Protein AF-A0A3N4ZQY7-F1 (afdb_mon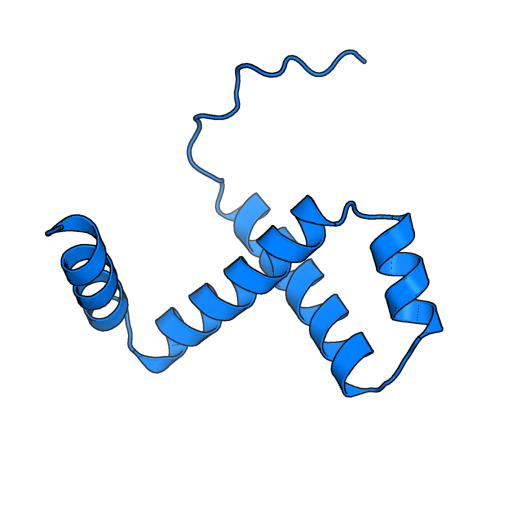omer)

Structure (mmCIF, N/CA/C/O backbone):
data_AF-A0A3N4ZQY7-F1
#
_entry.id   AF-A0A3N4ZQY7-F1
#
loop_
_atom_site.group_PDB
_atom_site.id
_atom_site.type_symbol
_atom_site.label_atom_id
_atom_site.label_alt_id
_atom_site.label_comp_id
_atom_site.label_asym_id
_atom_site.label_entity_id
_atom_site.label_seq_id
_atom_site.pdbx_PDB_ins_code
_atom_site.Cartn_x
_atom_site.Cartn_y
_atom_site.Cartn_z
_atom_site.occupancy
_atom_site.B_iso_or_equiv
_atom_site.auth_seq_id
_atom_site.auth_comp_id
_atom_site.auth_asym_id
_atom_site.auth_atom_id
_atom_site.pdbx_PDB_model_num
ATOM 1 N N . MET A 1 1 ? 25.384 16.457 -2.133 1.00 36.56 1 MET A N 1
ATOM 2 C CA . MET A 1 1 ? 24.589 16.443 -0.890 1.00 36.56 1 MET A CA 1
ATOM 3 C C . MET A 1 1 ? 24.792 15.084 -0.263 1.00 36.56 1 MET A C 1
ATOM 5 O O . MET A 1 1 ? 24.405 14.094 -0.866 1.00 36.56 1 MET A O 1
ATOM 9 N N . THR A 1 2 ? 25.516 15.039 0.848 1.00 37.72 2 THR A N 1
ATOM 10 C CA . THR A 1 2 ? 25.885 13.804 1.546 1.00 37.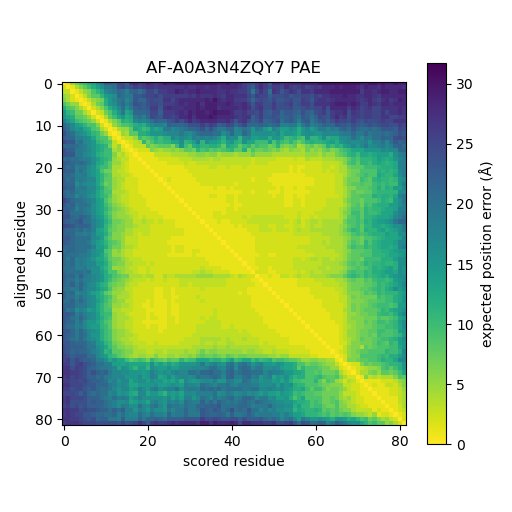72 2 THR A CA 1
ATOM 11 C C . THR A 1 2 ? 24.889 13.633 2.685 1.00 37.72 2 THR A C 1
ATOM 13 O O . THR A 1 2 ? 24.812 14.510 3.538 1.00 37.72 2 THR A O 1
ATOM 16 N N . PHE A 1 3 ? 24.074 12.578 2.640 1.00 46.59 3 PHE A N 1
ATOM 17 C CA . PHE A 1 3 ? 23.113 12.261 3.696 1.00 46.59 3 PHE A CA 1
ATOM 18 C C . PHE A 1 3 ? 23.834 11.524 4.827 1.00 46.59 3 PHE A C 1
ATOM 20 O O . PHE A 1 3 ? 24.455 10.486 4.594 1.00 46.59 3 PHE A O 1
ATOM 27 N N . ASP A 1 4 ? 23.783 12.101 6.025 1.00 32.88 4 ASP A N 1
ATOM 28 C CA . ASP A 1 4 ? 24.419 11.574 7.230 1.00 32.88 4 ASP A CA 1
ATOM 29 C C . ASP A 1 4 ? 23.517 10.489 7.865 1.00 32.88 4 ASP A C 1
ATOM 31 O O . ASP A 1 4 ? 22.330 10.749 8.084 1.00 32.88 4 ASP A O 1
ATOM 35 N N . PRO A 1 5 ? 23.997 9.261 8.152 1.00 41.72 5 PRO A N 1
ATOM 36 C CA . PRO A 1 5 ? 23.132 8.136 8.532 1.00 41.72 5 PRO A CA 1
ATOM 37 C C . PRO A 1 5 ? 22.617 8.166 9.984 1.00 41.72 5 PRO A C 1
ATOM 39 O O . PRO A 1 5 ? 21.955 7.216 10.407 1.00 41.72 5 PRO A O 1
ATOM 42 N N . LEU A 1 6 ? 22.941 9.204 10.764 1.00 42.47 6 LEU A N 1
ATOM 43 C CA . LEU A 1 6 ? 22.760 9.229 12.223 1.00 42.47 6 LEU A CA 1
ATOM 44 C C . LEU A 1 6 ? 21.567 10.058 12.736 1.00 42.47 6 LEU A C 1
ATOM 46 O O . LEU A 1 6 ? 21.302 10.026 13.933 1.00 42.47 6 LEU A O 1
ATOM 50 N N . GLU A 1 7 ? 20.771 10.700 11.875 1.00 39.31 7 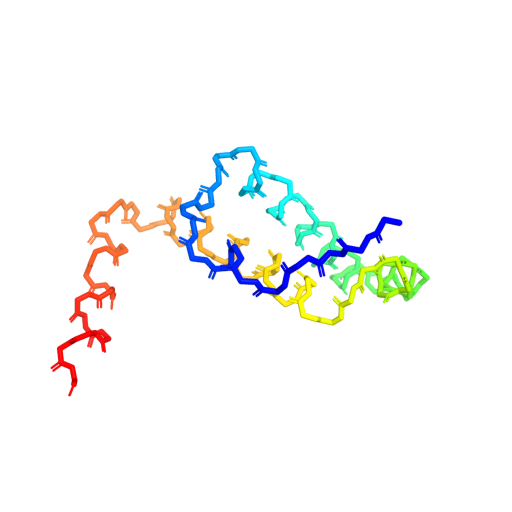GLU A N 1
ATOM 51 C CA . GLU A 1 7 ? 19.501 11.346 12.285 1.00 39.31 7 GLU A CA 1
ATOM 52 C C . GLU A 1 7 ? 18.290 10.391 12.271 1.00 39.31 7 GLU A C 1
ATOM 54 O O . GLU A 1 7 ? 17.135 10.795 12.376 1.00 39.31 7 GLU A O 1
ATOM 59 N N . ARG A 1 8 ? 18.534 9.080 12.186 1.00 44.84 8 ARG A N 1
ATOM 60 C CA . ARG A 1 8 ? 17.499 8.040 12.070 1.00 44.84 8 ARG A CA 1
ATOM 61 C C . ARG A 1 8 ? 16.870 7.632 13.412 1.00 44.84 8 ARG A C 1
ATOM 63 O O . ARG A 1 8 ? 16.539 6.466 13.611 1.00 44.84 8 ARG A O 1
ATOM 70 N N . GLN A 1 9 ? 16.728 8.575 14.341 1.00 48.62 9 GLN A N 1
ATOM 71 C CA . GLN A 1 9 ? 15.966 8.422 15.587 1.00 48.62 9 GLN A CA 1
ATOM 72 C C . GLN A 1 9 ? 15.264 9.742 15.928 1.00 48.62 9 GLN A C 1
ATOM 74 O O . GLN A 1 9 ? 15.548 10.385 16.934 1.00 48.62 9 GLN A O 1
ATOM 79 N N . GLY A 1 10 ? 14.352 10.168 15.059 1.00 40.50 10 GLY A N 1
ATOM 80 C CA . GLY A 1 10 ? 13.539 11.358 15.263 1.00 40.50 10 GLY A CA 1
ATOM 81 C C . GLY A 1 10 ? 12.120 11.085 14.798 1.00 40.50 10 GLY A C 1
ATOM 82 O O . GLY A 1 10 ? 11.909 10.682 13.664 1.00 40.50 10 GLY A O 1
ATOM 83 N N . HIS A 1 11 ? 11.179 11.236 15.723 1.00 46.34 11 HIS A N 1
ATOM 84 C CA . HIS A 1 11 ? 9.730 11.297 15.543 1.00 46.34 11 HIS A CA 1
ATOM 85 C C . HIS A 1 11 ? 9.291 11.634 14.100 1.00 46.34 11 HIS A C 1
ATOM 87 O O . HIS A 1 11 ? 9.447 12.772 13.663 1.00 46.34 11 HIS A O 1
ATOM 93 N N . MET A 1 12 ? 8.748 10.643 13.381 1.00 52.44 12 MET A N 1
ATOM 94 C CA . MET A 1 12 ? 8.183 10.824 12.039 1.00 52.44 12 MET A CA 1
ATOM 95 C C . MET A 1 12 ? 7.141 11.943 12.081 1.00 52.44 12 MET A C 1
ATOM 97 O O . MET A 1 12 ? 6.217 11.916 12.898 1.00 52.44 12 MET A O 1
ATOM 101 N N . THR A 1 13 ? 7.304 12.959 11.243 1.00 57.97 13 THR A N 1
ATOM 102 C CA . THR A 1 13 ? 6.381 14.094 11.220 1.00 57.97 13 THR A CA 1
ATOM 103 C C . THR A 1 13 ? 5.042 13.678 10.602 1.00 57.97 13 THR A C 1
ATOM 105 O O . THR A 1 13 ? 4.974 12.802 9.741 1.00 57.97 13 THR A O 1
ATOM 108 N N . SER A 1 14 ? 3.945 14.326 11.010 1.00 61.25 14 SER A N 1
ATOM 109 C CA . SER A 1 14 ? 2.598 14.053 10.465 1.00 61.25 14 SER A CA 1
ATOM 110 C C . SER A 1 14 ? 2.537 14.176 8.927 1.00 61.25 14 SER A C 1
ATOM 112 O O . SER A 1 14 ? 1.823 13.433 8.246 1.00 61.25 14 SER A O 1
ATOM 114 N N . THR A 1 15 ? 3.355 15.066 8.357 1.00 61.72 15 THR A N 1
ATOM 115 C CA . THR A 1 15 ? 3.505 15.241 6.907 1.00 61.72 15 THR A CA 1
ATOM 116 C C . THR A 1 15 ? 4.202 14.047 6.249 1.00 61.72 15 TH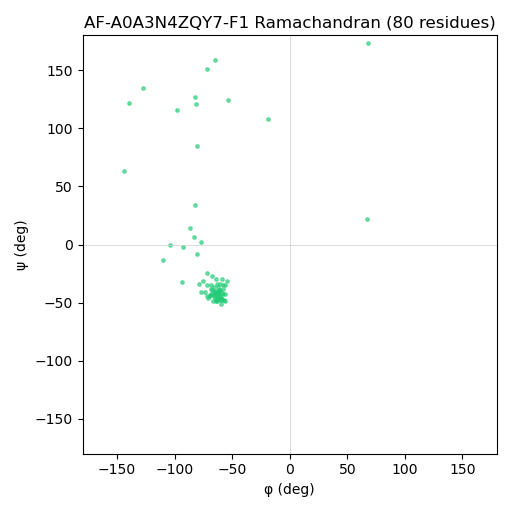R A C 1
ATOM 118 O O . THR A 1 15 ? 3.729 13.564 5.224 1.00 61.72 15 THR A O 1
ATOM 121 N N . GLU A 1 16 ? 5.282 13.532 6.843 1.00 71.19 16 GLU A N 1
ATOM 122 C CA . GLU A 1 16 ? 5.985 12.341 6.341 1.00 71.19 16 GLU A CA 1
ATOM 123 C C . GLU A 1 16 ? 5.091 11.097 6.389 1.00 71.19 16 GLU A C 1
ATOM 125 O O . GLU A 1 16 ? 5.050 10.335 5.424 1.00 71.19 16 GLU A O 1
ATOM 130 N N . HIS A 1 17 ? 4.300 10.941 7.455 1.00 74.88 17 HIS A N 1
ATOM 131 C CA . HIS A 1 17 ? 3.309 9.868 7.556 1.00 74.88 17 HIS A CA 1
ATOM 132 C C . HIS A 1 17 ? 2.272 9.943 6.421 1.00 74.88 17 HIS A C 1
ATOM 134 O O . HIS A 1 17 ? 1.998 8.948 5.753 1.00 74.88 17 HIS A O 1
ATOM 140 N N . THR A 1 18 ? 1.738 11.136 6.142 1.00 84.06 18 THR A N 1
ATOM 141 C CA . THR A 1 18 ? 0.720 11.332 5.094 1.00 84.06 18 THR A CA 1
ATOM 142 C C . THR A 1 18 ? 1.245 10.973 3.699 1.00 84.06 18 THR A C 1
ATOM 144 O O . THR A 1 18 ? 0.553 10.309 2.923 1.00 84.06 18 THR A O 1
ATOM 147 N N . GLU A 1 19 ? 2.475 11.375 3.375 1.00 88.44 19 GLU A N 1
ATOM 148 C CA . GLU A 1 19 ? 3.097 11.067 2.081 1.00 88.44 19 GLU A CA 1
ATOM 149 C C . GLU A 1 19 ? 3.404 9.569 1.930 1.00 88.44 19 GLU A C 1
ATOM 151 O O . GLU A 1 19 ? 3.161 8.995 0.865 1.00 88.44 19 GLU A O 1
ATOM 156 N N . LEU A 1 20 ? 3.844 8.899 3.001 1.00 88.44 20 LEU A N 1
ATOM 157 C CA . LEU A 1 20 ? 4.064 7.450 2.995 1.00 88.44 20 LEU A CA 1
ATOM 158 C C . LEU A 1 20 ? 2.761 6.665 2.824 1.00 88.44 20 LEU A C 1
ATOM 160 O O . LEU A 1 20 ? 2.704 5.756 1.994 1.00 88.44 20 LEU A O 1
ATOM 164 N N . VAL A 1 21 ? 1.689 7.044 3.527 1.00 90.56 21 VAL A N 1
ATOM 165 C CA . VAL A 1 21 ? 0.362 6.428 3.344 1.00 90.56 21 VAL A CA 1
ATOM 166 C C . VAL A 1 21 ? -0.109 6.589 1.897 1.00 90.56 21 VAL A C 1
ATOM 168 O O . VAL A 1 21 ? -0.619 5.642 1.293 1.00 90.56 21 VAL A O 1
ATOM 171 N N . ARG A 1 22 ? 0.100 7.765 1.295 1.00 93.62 22 ARG A N 1
ATOM 172 C CA . ARG A 1 22 ? -0.261 8.016 -0.106 1.00 93.62 22 ARG A CA 1
ATOM 173 C C . ARG A 1 22 ? 0.534 7.139 -1.074 1.00 93.62 22 ARG A C 1
ATOM 175 O O . ARG A 1 22 ? -0.068 6.537 -1.967 1.00 93.62 22 ARG A O 1
ATOM 182 N N . LEU A 1 23 ? 1.853 7.057 -0.904 1.00 94.75 23 LEU A N 1
ATOM 183 C CA . LEU A 1 23 ? 2.721 6.207 -1.723 1.00 94.75 23 LEU A CA 1
ATOM 184 C C . LEU A 1 23 ? 2.308 4.733 -1.616 1.00 94.75 23 LEU A C 1
ATOM 186 O O . LEU A 1 23 ? 2.131 4.060 -2.634 1.00 94.75 23 LEU A O 1
ATOM 190 N N . GLY A 1 24 ? 2.083 4.246 -0.394 1.00 94.81 24 GLY A N 1
ATOM 191 C CA . GLY A 1 24 ? 1.675 2.868 -0.137 1.00 94.81 24 GLY A CA 1
ATOM 192 C C . GLY A 1 24 ? 0.324 2.548 -0.771 1.00 94.81 24 GLY A C 1
ATOM 193 O O . GLY A 1 24 ? 0.167 1.504 -1.404 1.00 94.81 24 GLY A O 1
ATOM 194 N N . ALA A 1 25 ? -0.640 3.468 -0.677 1.00 95.88 25 ALA A N 1
ATOM 195 C CA . ALA A 1 25 ? -1.959 3.299 -1.278 1.00 95.88 25 ALA A CA 1
ATOM 196 C C . ALA A 1 25 ? -1.881 3.246 -2.811 1.00 95.88 25 ALA A C 1
ATOM 198 O O . ALA A 1 25 ? -2.546 2.418 -3.435 1.00 95.88 25 ALA A O 1
ATOM 199 N N . GLN A 1 26 ? -1.040 4.085 -3.425 1.00 96.94 26 GLN A N 1
ATOM 200 C CA . GLN A 1 26 ? -0.804 4.054 -4.868 1.00 96.94 26 GLN A CA 1
ATOM 201 C C . GLN A 1 26 ? -0.185 2.721 -5.307 1.00 96.94 26 GLN A C 1
ATOM 203 O O . GLN A 1 26 ? -0.632 2.136 -6.295 1.00 96.94 26 GLN A O 1
ATOM 208 N N . TYR A 1 27 ? 0.802 2.224 -4.560 1.00 96.44 27 TYR A N 1
ATOM 209 C CA . TYR A 1 27 ? 1.458 0.951 -4.846 1.00 96.44 27 TYR A CA 1
ATOM 210 C C . TYR A 1 27 ? 0.495 -0.238 -4.721 1.00 96.44 27 TYR A C 1
ATOM 212 O O . TYR A 1 27 ? 0.388 -1.048 -5.641 1.00 96.44 27 TYR A O 1
ATOM 220 N N . LEU A 1 28 ? -0.269 -0.315 -3.626 1.00 96.50 28 LEU A N 1
ATOM 221 C CA . LEU A 1 28 ? -1.259 -1.377 -3.409 1.00 96.50 28 LEU A CA 1
ATOM 222 C C . LEU A 1 28 ? -2.379 -1.348 -4.450 1.00 96.50 28 LEU A C 1
ATOM 224 O O . LEU A 1 28 ? -2.859 -2.401 -4.867 1.00 96.50 28 LEU A O 1
ATOM 228 N N . ARG A 1 29 ? -2.773 -0.157 -4.913 1.00 97.44 29 ARG A N 1
ATOM 229 C CA . ARG A 1 29 ? -3.749 -0.023 -5.994 1.00 97.44 29 ARG A CA 1
ATOM 230 C C . ARG A 1 29 ? -3.207 -0.559 -7.314 1.00 97.44 29 ARG A C 1
ATOM 232 O O . ARG A 1 29 ? -3.863 -1.391 -7.925 1.00 97.44 29 ARG A O 1
ATOM 239 N N . ALA A 1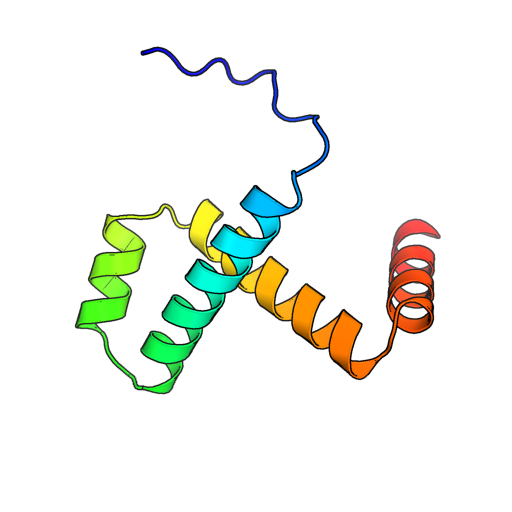 30 ? -1.995 -0.162 -7.703 1.00 97.31 30 ALA A N 1
ATOM 240 C CA . ALA A 1 30 ? -1.342 -0.698 -8.899 1.00 97.31 30 ALA A CA 1
ATOM 241 C C . ALA A 1 30 ? -1.187 -2.228 -8.830 1.00 97.31 30 ALA A C 1
ATOM 243 O O . ALA A 1 30 ? -1.397 -2.914 -9.828 1.00 97.31 30 ALA A O 1
ATOM 244 N N . TYR A 1 31 ? -0.886 -2.767 -7.644 1.00 96.19 31 TYR A N 1
ATOM 245 C CA . TYR A 1 31 ? -0.841 -4.209 -7.408 1.00 96.19 31 TYR A CA 1
ATOM 246 C C . TYR A 1 31 ? -2.210 -4.873 -7.606 1.00 96.19 31 TYR A C 1
ATOM 248 O O . TYR A 1 31 ? -2.311 -5.859 -8.332 1.00 96.19 31 TYR A O 1
ATOM 256 N N . SER A 1 32 ? -3.265 -4.316 -7.005 1.00 97.56 32 SER A N 1
ATOM 257 C CA . SER A 1 32 ? -4.638 -4.823 -7.132 1.00 97.56 32 SER A CA 1
ATOM 258 C C . SER A 1 32 ? -5.160 -4.767 -8.569 1.00 97.56 32 SER A C 1
ATOM 260 O O . SER A 1 32 ? -5.894 -5.660 -8.984 1.00 97.56 32 SER A O 1
ATOM 262 N N . ASP A 1 33 ? -4.789 -3.731 -9.319 1.00 97.88 33 ASP A N 1
ATOM 263 C CA . ASP A 1 33 ? -5.198 -3.536 -10.713 1.00 97.88 33 ASP A CA 1
ATOM 264 C C . ASP A 1 33 ? -4.356 -4.382 -11.692 1.00 97.88 33 ASP A C 1
ATOM 266 O O . ASP A 1 33 ? -4.661 -4.445 -12.883 1.00 97.88 33 ASP A O 1
ATOM 270 N N . GLY A 1 34 ? -3.291 -5.040 -11.211 1.00 97.38 34 GLY A N 1
ATOM 271 C CA . GLY A 1 34 ? -2.356 -5.791 -12.050 1.00 97.38 34 GLY A CA 1
ATOM 272 C C . GLY A 1 34 ? -1.521 -4.908 -12.987 1.00 97.38 34 GLY A C 1
ATOM 273 O O . GLY A 1 34 ? -1.020 -5.390 -14.005 1.00 97.38 34 GLY A O 1
ATOM 274 N N . ASP A 1 35 ? -1.359 -3.619 -12.671 1.00 98.00 35 ASP A N 1
ATOM 275 C CA . ASP A 1 35 ? -0.616 -2.659 -13.491 1.00 98.00 35 ASP A CA 1
ATOM 276 C C . ASP A 1 35 ? 0.899 -2.788 -13.262 1.00 98.00 35 ASP A C 1
ATOM 278 O O . ASP A 1 35 ? 1.522 -2.063 -12.479 1.00 98.00 35 ASP A O 1
ATOM 282 N N . ALA A 1 36 ? 1.507 -3.725 -13.990 1.00 96.56 36 ALA A N 1
ATOM 283 C CA . ALA A 1 36 ? 2.943 -3.989 -13.941 1.00 96.56 36 ALA A CA 1
ATOM 284 C C . ALA A 1 36 ? 3.808 -2.769 -14.313 1.00 96.56 36 ALA A C 1
ATOM 286 O O . ALA A 1 36 ? 4.920 -2.634 -13.801 1.00 96.56 36 ALA A O 1
ATOM 287 N N . VAL A 1 37 ? 3.320 -1.868 -15.177 1.00 97.62 37 VAL A N 1
ATOM 288 C CA . VAL A 1 37 ? 4.078 -0.675 -15.590 1.00 97.62 37 VAL A CA 1
ATOM 289 C C . VAL A 1 37 ? 4.154 0.321 -14.440 1.00 97.62 37 VAL A C 1
ATOM 291 O O . VAL A 1 37 ? 5.228 0.856 -14.159 1.00 97.62 37 VAL A O 1
ATOM 294 N N . SER A 1 38 ? 3.037 0.555 -13.755 1.00 96.62 38 SER A N 1
ATOM 295 C CA . SER A 1 38 ? 3.013 1.421 -12.575 1.00 96.62 38 SER A CA 1
ATOM 296 C C . SER A 1 38 ? 3.816 0.828 -11.421 1.00 96.62 38 SER A C 1
ATOM 298 O O . SER A 1 38 ? 4.581 1.558 -10.793 1.00 96.62 38 SER A O 1
ATOM 300 N N . LEU A 1 39 ? 3.729 -0.486 -11.186 1.00 95.81 39 LEU A N 1
ATOM 301 C CA . LEU A 1 39 ? 4.551 -1.167 -10.178 1.00 95.81 39 LEU A CA 1
ATOM 302 C C . LEU A 1 39 ? 6.047 -1.001 -10.451 1.00 95.81 39 LEU A C 1
ATOM 304 O O . LEU A 1 39 ? 6.792 -0.633 -9.545 1.00 95.81 39 LEU A O 1
ATOM 308 N N . TYR A 1 40 ? 6.478 -1.212 -11.698 1.00 95.62 40 TYR A N 1
ATOM 309 C CA . TYR A 1 40 ? 7.874 -1.015 -12.082 1.00 95.62 40 TYR A CA 1
ATOM 310 C C . TYR A 1 40 ? 8.317 0.435 -11.866 1.00 95.62 40 TYR A C 1
ATOM 312 O O . TYR A 1 40 ? 9.342 0.671 -11.241 1.00 95.62 40 TYR A O 1
ATOM 320 N N . ARG A 1 41 ? 7.530 1.418 -12.325 1.00 96.56 41 ARG A N 1
ATOM 321 C CA . ARG A 1 41 ? 7.857 2.845 -12.152 1.00 96.56 41 ARG A CA 1
ATOM 322 C C . ARG A 1 41 ? 7.968 3.248 -10.685 1.00 96.56 41 ARG A C 1
ATOM 324 O O . ARG A 1 41 ? 8.838 4.039 -10.343 1.00 96.56 41 ARG A O 1
ATOM 331 N N . LEU A 1 42 ? 7.093 2.724 -9.829 1.00 95.62 42 LEU A N 1
ATOM 332 C CA . LEU A 1 42 ? 7.143 2.988 -8.393 1.00 95.62 42 LEU A CA 1
ATOM 333 C C . LEU A 1 42 ? 8.369 2.335 -7.746 1.00 95.62 42 LEU A C 1
ATOM 335 O O . LEU A 1 42 ? 9.027 2.994 -6.955 1.00 95.62 42 LEU A O 1
ATOM 339 N N . ALA A 1 43 ? 8.708 1.095 -8.106 1.00 93.62 43 ALA A N 1
ATOM 340 C CA . ALA A 1 43 ? 9.892 0.398 -7.591 1.00 93.62 43 ALA A CA 1
ATOM 341 C C . ALA A 1 43 ? 11.228 0.941 -8.128 1.00 93.62 43 ALA A C 1
ATOM 343 O O . ALA A 1 43 ? 12.260 0.774 -7.488 1.00 93.62 43 ALA A O 1
ATOM 344 N N . ASP A 1 44 ? 11.220 1.573 -9.301 1.00 94.31 44 ASP A N 1
ATOM 345 C CA . ASP A 1 44 ? 12.383 2.269 -9.862 1.00 94.31 44 ASP A CA 1
ATOM 346 C C . ASP A 1 44 ? 12.598 3.630 -9.181 1.00 94.31 44 ASP A C 1
ATOM 348 O O . ASP A 1 44 ? 13.724 4.002 -8.855 1.00 94.31 44 ASP A O 1
ATOM 352 N N . ALA A 1 45 ? 11.509 4.359 -8.910 1.00 95.19 45 ALA A N 1
ATOM 353 C CA . ALA A 1 45 ? 11.559 5.653 -8.233 1.00 95.19 45 ALA A CA 1
ATOM 354 C C . ALA A 1 45 ? 11.808 5.544 -6.719 1.00 95.19 45 ALA A C 1
ATOM 356 O O . ALA A 1 45 ? 12.411 6.444 -6.135 1.00 95.19 45 ALA A O 1
ATOM 357 N N . TRP A 1 46 ? 11.338 4.465 -6.087 1.00 93.62 46 TRP A N 1
ATOM 358 C CA . TRP A 1 46 ? 11.375 4.260 -4.639 1.00 93.62 46 TRP A CA 1
ATOM 359 C C . TRP A 1 46 ? 12.013 2.918 -4.304 1.00 93.62 46 TRP A C 1
ATOM 361 O O . TRP A 1 46 ? 11.677 1.892 -4.893 1.00 93.62 46 TRP A O 1
ATOM 371 N N . GLY A 1 47 ? 12.911 2.904 -3.321 1.00 89.06 47 GLY A N 1
ATOM 372 C CA . GLY A 1 47 ? 13.573 1.674 -2.912 1.00 89.06 47 GLY A CA 1
ATOM 373 C C . GLY A 1 47 ? 12.594 0.666 -2.307 1.00 89.06 47 GLY A C 1
ATOM 374 O O . GLY A 1 47 ? 11.545 1.017 -1.765 1.00 89.06 47 GLY A O 1
ATOM 375 N N . ALA A 1 48 ? 12.977 -0.614 -2.313 1.00 89.25 48 ALA A N 1
ATOM 376 C CA . ALA A 1 48 ? 12.174 -1.677 -1.704 1.00 89.25 48 ALA A CA 1
ATOM 377 C C . ALA A 1 48 ? 11.858 -1.410 -0.218 1.00 89.25 48 ALA A C 1
ATOM 379 O O . ALA A 1 48 ? 10.770 -1.735 0.254 1.00 89.25 48 ALA A O 1
ATOM 380 N N . SER A 1 49 ? 12.790 -0.796 0.521 1.00 89.56 49 SER A N 1
ATOM 381 C CA . SER A 1 49 ? 12.575 -0.407 1.919 1.00 89.56 49 SER A CA 1
ATOM 382 C C . SER A 1 49 ? 11.533 0.701 2.074 1.00 89.56 49 SER A C 1
ATOM 384 O O . SER A 1 49 ? 10.721 0.620 2.992 1.00 89.56 49 SER A O 1
ATOM 386 N N . ASP A 1 50 ? 11.522 1.689 1.177 1.00 90.00 50 ASP A N 1
ATOM 387 C CA . ASP A 1 50 ? 10.571 2.807 1.217 1.00 90.00 50 ASP A CA 1
ATOM 388 C C . ASP A 1 50 ? 9.161 2.323 0.885 1.00 90.00 50 ASP A C 1
ATOM 390 O O . ASP A 1 50 ? 8.208 2.646 1.589 1.00 90.00 50 ASP A O 1
ATOM 394 N N . LEU A 1 51 ? 9.034 1.470 -0.136 1.00 92.12 51 LEU A N 1
ATOM 395 C CA . LEU A 1 51 ? 7.762 0.839 -0.483 1.00 92.12 51 LEU A CA 1
ATOM 396 C C . LEU A 1 51 ? 7.245 -0.054 0.648 1.00 92.12 51 LEU A C 1
ATOM 398 O O . LEU A 1 51 ? 6.057 -0.016 0.958 1.00 92.12 51 LEU A O 1
ATOM 402 N N . CYS A 1 52 ? 8.127 -0.816 1.301 1.00 92.12 52 CYS A N 1
ATOM 403 C CA . CYS A 1 52 ? 7.760 -1.620 2.464 1.00 92.12 52 CYS A CA 1
ATOM 404 C C . CYS A 1 52 ? 7.214 -0.735 3.594 1.00 92.12 52 CYS A C 1
ATOM 406 O O . CYS A 1 52 ? 6.093 -0.959 4.052 1.00 92.12 52 CYS A O 1
ATOM 408 N N . ALA A 1 53 ? 7.946 0.319 3.971 1.00 89.75 53 ALA A N 1
ATOM 409 C CA . ALA A 1 53 ? 7.500 1.282 4.975 1.00 89.75 53 ALA A CA 1
ATOM 410 C C . ALA A 1 53 ? 6.145 1.901 4.600 1.00 89.75 53 ALA A C 1
ATOM 412 O O . ALA A 1 53 ? 5.208 1.850 5.390 1.00 89.75 53 ALA A O 1
ATOM 413 N N . ALA A 1 54 ? 5.995 2.376 3.364 1.00 91.88 54 ALA A N 1
ATOM 414 C CA . ALA A 1 54 ? 4.760 2.964 2.860 1.00 91.88 54 ALA A CA 1
ATOM 415 C C . ALA A 1 54 ? 3.562 1.999 2.944 1.00 91.88 54 ALA A C 1
ATOM 417 O O . ALA A 1 54 ? 2.473 2.384 3.369 1.00 91.88 54 ALA A O 1
ATOM 418 N N . THR A 1 55 ? 3.745 0.722 2.590 1.00 93.50 55 THR A N 1
ATOM 419 C CA . THR A 1 55 ? 2.677 -0.285 2.728 1.00 93.50 55 THR A CA 1
ATOM 420 C C . THR A 1 55 ? 2.342 -0.612 4.185 1.00 93.50 55 THR A C 1
ATOM 422 O O . THR A 1 55 ? 1.169 -0.823 4.498 1.00 93.50 55 THR A O 1
ATOM 425 N N . CYS A 1 56 ? 3.328 -0.602 5.088 1.00 91.06 56 CYS A N 1
ATOM 426 C CA . CYS A 1 56 ? 3.096 -0.742 6.526 1.00 91.06 56 CYS A CA 1
ATOM 427 C C . CYS A 1 56 ? 2.290 0.437 7.084 1.00 91.06 56 CYS A C 1
ATOM 429 O O . CYS A 1 56 ? 1.345 0.211 7.834 1.00 91.06 56 CYS A O 1
ATOM 431 N N . GLU A 1 57 ? 2.597 1.671 6.677 1.00 89.50 57 GLU A N 1
ATOM 432 C CA . GLU A 1 57 ? 1.842 2.858 7.100 1.00 89.50 57 GLU A CA 1
ATOM 433 C C . GLU A 1 57 ? 0.375 2.790 6.657 1.00 89.50 57 GLU A C 1
ATOM 435 O O . GLU A 1 57 ? -0.523 3.100 7.438 1.00 89.50 57 GLU A O 1
ATOM 440 N N . VAL A 1 58 ? 0.096 2.298 5.443 1.00 91.06 58 VAL A N 1
ATOM 441 C CA . VAL A 1 58 ? -1.290 2.043 5.010 1.00 91.06 58 VAL A CA 1
ATOM 442 C C . VAL A 1 58 ? -1.975 1.021 5.914 1.00 91.06 58 VAL A C 1
ATOM 444 O O . VAL A 1 58 ? -3.122 1.227 6.308 1.00 91.06 58 VAL A O 1
ATOM 447 N N . ALA A 1 59 ? -1.296 -0.076 6.258 1.00 88.50 59 ALA A N 1
ATOM 448 C CA . ALA A 1 59 ? -1.860 -1.087 7.145 1.00 88.50 59 ALA A CA 1
ATOM 449 C C . ALA A 1 59 ? -2.162 -0.512 8.537 1.00 88.50 59 ALA A C 1
ATOM 451 O O . ALA A 1 59 ? -3.247 -0.748 9.066 1.00 88.50 59 ALA A O 1
ATOM 452 N N . LEU A 1 60 ? -1.250 0.284 9.101 1.00 85.88 60 LEU A N 1
ATOM 453 C CA . LEU A 1 60 ? -1.449 0.961 10.384 1.00 85.88 60 LEU A CA 1
ATOM 454 C C . LEU A 1 60 ? -2.624 1.938 10.332 1.00 85.88 60 LEU A C 1
ATOM 456 O O . LEU A 1 60 ? -3.476 1.894 11.215 1.00 85.88 60 LEU A O 1
ATOM 460 N N . ALA A 1 61 ? -2.729 2.749 9.277 1.00 85.12 61 ALA A N 1
ATOM 461 C CA . ALA A 1 61 ? -3.848 3.671 9.094 1.00 85.12 61 ALA A CA 1
ATOM 462 C C . ALA A 1 61 ? -5.196 2.932 8.995 1.00 85.12 61 ALA A C 1
ATOM 464 O O . ALA A 1 61 ? -6.195 3.369 9.566 1.00 85.12 61 ALA A O 1
ATOM 465 N N . VAL A 1 62 ? -5.236 1.780 8.315 1.00 85.31 62 VAL A N 1
ATOM 466 C CA . VAL A 1 62 ? -6.436 0.927 8.253 1.00 85.31 62 VAL A CA 1
ATOM 467 C C . VAL A 1 62 ? -6.758 0.325 9.620 1.00 85.31 62 VAL A C 1
ATOM 469 O O . VAL A 1 62 ? -7.926 0.293 10.013 1.00 85.31 62 VAL A O 1
ATOM 472 N N . ILE A 1 63 ? -5.756 -0.149 10.361 1.00 83.38 63 ILE A N 1
ATOM 473 C CA . ILE A 1 63 ? -5.949 -0.689 11.711 1.00 83.38 63 ILE A CA 1
ATOM 474 C C . ILE A 1 63 ? -6.497 0.400 12.639 1.00 83.38 63 ILE A C 1
ATOM 476 O O . ILE A 1 63 ? -7.496 0.156 13.314 1.00 83.38 63 ILE A O 1
ATOM 480 N N . ASP A 1 64 ? -5.920 1.603 12.630 1.00 81.38 64 ASP A N 1
ATOM 481 C CA . ASP A 1 64 ? -6.388 2.730 13.445 1.00 81.38 64 ASP A CA 1
ATOM 482 C C . ASP A 1 64 ? -7.844 3.081 13.119 1.00 81.38 64 ASP A C 1
ATOM 484 O O . ASP A 1 64 ? -8.700 3.129 14.002 1.00 81.38 64 ASP A O 1
ATOM 488 N N . ALA A 1 65 ? -8.167 3.201 11.829 1.00 79.94 65 ALA A N 1
ATOM 489 C CA . ALA A 1 65 ? -9.520 3.510 11.378 1.00 79.94 65 ALA A CA 1
ATOM 490 C C . ALA A 1 65 ? -10.552 2.420 11.730 1.00 79.94 65 ALA A C 1
ATOM 492 O O . ALA A 1 65 ? -11.731 2.727 11.907 1.00 79.94 65 ALA A O 1
ATOM 493 N N . THR A 1 66 ? -10.140 1.150 11.811 1.00 82.62 66 THR A N 1
ATOM 494 C CA . THR A 1 66 ? -11.053 0.015 12.051 1.00 82.62 66 THR A CA 1
ATOM 495 C C . THR A 1 66 ? -11.184 -0.367 13.521 1.00 82.62 66 THR A C 1
ATOM 497 O O . THR A 1 66 ? -12.250 -0.819 13.938 1.00 82.62 66 THR A O 1
ATOM 500 N N . THR A 1 67 ? -10.129 -0.193 14.317 1.00 79.56 67 THR A N 1
ATOM 501 C CA . THR A 1 67 ? -10.089 -0.612 15.729 1.00 79.56 67 THR A CA 1
ATOM 502 C C . THR A 1 67 ? -10.080 0.553 16.717 1.00 79.56 67 THR A C 1
ATOM 504 O O . THR A 1 67 ? -10.368 0.357 17.902 1.00 79.56 67 THR A O 1
ATOM 507 N N . GLY A 1 68 ? -9.834 1.774 16.237 1.00 70.62 68 GLY A N 1
ATOM 508 C CA . GLY A 1 68 ? -9.663 2.967 17.055 1.00 70.62 68 GLY A CA 1
ATOM 509 C C . GLY A 1 68 ? -8.377 2.937 17.898 1.00 70.62 68 GLY A C 1
ATOM 510 O O . GLY A 1 68 ? -7.727 1.896 18.023 1.00 70.62 68 GLY A O 1
ATOM 511 N N . PRO A 1 69 ? -8.047 4.050 18.581 1.00 65.62 69 PRO A N 1
ATOM 512 C CA . PRO A 1 69 ? -6.775 4.196 19.296 1.00 65.62 69 PRO A CA 1
ATOM 513 C C . PRO A 1 69 ? -6.550 3.114 20.364 1.00 65.62 69 PRO A C 1
ATOM 515 O O . PRO A 1 69 ? -5.449 2.607 20.543 1.00 65.62 69 PRO A O 1
ATOM 518 N N . ARG A 1 70 ? -7.632 2.670 21.019 1.00 69.88 70 ARG A N 1
ATOM 519 C CA . ARG A 1 70 ? -7.580 1.628 22.058 1.00 69.88 70 ARG A CA 1
ATOM 520 C C . ARG A 1 70 ? -7.211 0.244 21.514 1.00 69.88 70 ARG A C 1
ATOM 522 O O . ARG A 1 70 ? -6.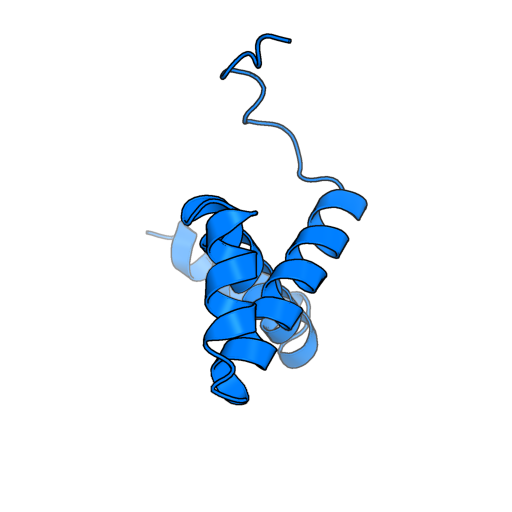707 -0.584 22.267 1.00 69.88 70 ARG A O 1
ATOM 529 N N . GLY A 1 71 ? -7.510 -0.030 20.244 1.00 71.00 71 GLY A N 1
ATOM 530 C CA . GLY A 1 71 ? -7.158 -1.289 19.591 1.00 71.00 71 GLY A CA 1
ATOM 531 C C . GLY A 1 71 ? -5.667 -1.373 19.277 1.00 71.00 71 GLY A C 1
ATOM 532 O O . GLY A 1 71 ? -5.053 -2.412 19.517 1.00 71.00 71 GLY A O 1
ATOM 533 N N . ILE A 1 72 ? -5.076 -0.266 18.819 1.00 68.62 72 ILE A N 1
ATOM 534 C CA . ILE A 1 72 ? -3.634 -0.166 18.559 1.00 68.62 72 ILE A CA 1
ATOM 535 C C . ILE A 1 72 ? -2.829 -0.305 19.850 1.00 68.62 72 ILE A C 1
ATOM 537 O O . ILE A 1 72 ? -1.897 -1.111 19.887 1.00 68.62 72 ILE A O 1
ATOM 541 N N . ASP A 1 73 ? -3.227 0.394 20.916 1.00 72.69 73 ASP A N 1
ATOM 542 C CA . ASP A 1 73 ? -2.556 0.308 22.220 1.00 72.69 73 ASP A CA 1
ATOM 543 C C . ASP A 1 73 ? -2.507 -1.142 22.731 1.00 72.69 73 ASP A C 1
ATOM 545 O O . ASP A 1 73 ? -1.470 -1.623 23.187 1.00 72.69 73 ASP A O 1
ATOM 549 N N . ALA A 1 74 ? -3.608 -1.888 22.578 1.00 69.00 74 ALA A N 1
ATOM 550 C CA . ALA A 1 74 ? -3.689 -3.287 22.992 1.00 69.00 74 ALA A CA 1
ATOM 551 C C . ALA A 1 74 ? -2.757 -4.219 22.192 1.00 69.00 74 ALA A C 1
ATOM 553 O O . ALA A 1 74 ? -2.201 -5.165 22.757 1.00 69.00 74 ALA A O 1
ATOM 554 N N . V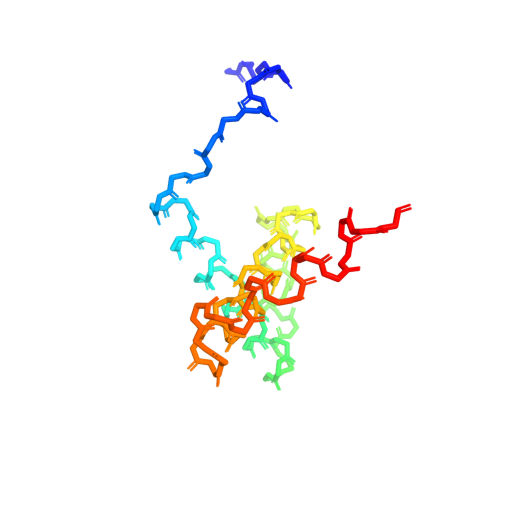AL A 1 75 ? -2.572 -3.970 20.891 1.00 69.75 75 VAL A N 1
ATOM 555 C CA . VAL A 1 75 ? -1.635 -4.736 20.050 1.00 69.75 75 VAL A CA 1
ATOM 556 C C . VAL A 1 75 ? -0.191 -4.403 20.417 1.00 69.75 75 VAL A C 1
ATOM 558 O O . VAL A 1 75 ? 0.616 -5.316 20.603 1.00 69.75 75 VAL A O 1
ATOM 561 N N . TYR A 1 76 ? 0.131 -3.117 20.567 1.00 72.75 76 TYR A N 1
ATOM 562 C CA . TYR A 1 76 ? 1.463 -2.653 20.956 1.00 72.75 76 TYR A CA 1
ATOM 563 C C . TYR A 1 76 ? 1.896 -3.260 22.300 1.00 72.75 76 TYR A C 1
ATOM 565 O O . TYR A 1 76 ? 2.968 -3.862 22.412 1.00 72.75 76 TYR A O 1
ATOM 573 N N . ASP A 1 77 ? 1.007 -3.214 23.292 1.00 77.06 77 ASP A N 1
ATOM 574 C CA . ASP A 1 77 ? 1.209 -3.813 24.610 1.00 77.06 77 ASP A CA 1
ATOM 575 C C . ASP A 1 77 ? 1.422 -5.331 24.574 1.00 77.06 77 ASP A C 1
ATOM 577 O O . ASP A 1 77 ? 2.137 -5.877 25.418 1.00 77.06 77 ASP A O 1
ATOM 581 N N . ALA A 1 78 ? 0.771 -6.036 23.647 1.00 72.12 78 ALA A N 1
ATOM 582 C CA . ALA A 1 78 ? 0.920 -7.480 23.496 1.00 72.12 78 ALA A CA 1
ATOM 583 C C . ALA A 1 78 ? 2.285 -7.856 22.900 1.00 72.12 78 ALA A C 1
ATOM 585 O O . ALA A 1 78 ? 2.859 -8.878 23.279 1.00 72.12 78 ALA A O 1
ATOM 586 N N . PHE A 1 79 ? 2.823 -7.028 22.000 1.00 73.50 79 PHE A N 1
ATOM 587 C CA . PHE A 1 79 ? 4.128 -7.252 21.375 1.00 73.50 79 PHE A CA 1
ATOM 588 C C . PHE A 1 79 ? 5.307 -6.869 22.273 1.00 73.50 79 PHE A C 1
ATOM 590 O O . PHE A 1 79 ? 6.333 -7.546 22.233 1.00 73.50 79 PHE A O 1
ATOM 597 N N . HIS A 1 80 ? 5.166 -5.838 23.108 1.00 74.44 80 HIS A N 1
ATOM 598 C CA . HIS A 1 80 ? 6.239 -5.362 23.991 1.00 74.44 80 HIS A CA 1
ATOM 599 C C . HIS A 1 80 ? 6.244 -5.969 25.400 1.00 74.44 80 HIS A C 1
ATOM 601 O O . HIS A 1 80 ? 7.154 -5.699 26.178 1.00 74.44 80 HIS A O 1
ATOM 607 N N . ARG A 1 81 ? 5.271 -6.826 25.733 1.00 68.31 81 ARG A N 1
ATOM 608 C CA . ARG A 1 81 ? 5.291 -7.645 26.960 1.00 68.31 81 ARG A CA 1
ATOM 609 C C . ARG A 1 81 ? 6.109 -8.942 26.847 1.00 68.31 81 ARG A C 1
ATOM 611 O O . ARG A 1 81 ? 6.069 -9.749 27.776 1.00 68.31 81 ARG A O 1
ATOM 618 N N . ARG A 1 82 ? 6.817 -9.160 25.736 1.00 46.25 82 ARG A N 1
ATOM 619 C CA . ARG A 1 82 ? 7.736 -10.292 25.530 1.00 46.25 82 ARG A CA 1
ATOM 620 C C . ARG A 1 82 ? 9.175 -9.904 25.828 1.00 46.25 82 ARG A C 1
ATOM 622 O O . ARG A 1 82 ? 9.885 -10.790 26.350 1.00 46.25 82 ARG A O 1
#

Organism: NCBI:txid253184

Secondary structure (DSSP, 8-state):
----TT---S---HHHHHHHHHHHHHHHHHHHTT-HHHHHHHHHHS-HHHHHHHHHHHHHHHHHHHH-HHHHHHHHHHHHT-

Mean predicted aligned error: 10.41 Å

Sequence (82 aa):
MTFDPLERQGHMTSTEHTELVRLGAQYLRAYSDGDAVSLYRLADAWGASDLCAATCEVALAVIDATTGPRGIDAVYDAFHRR

Radius of gyration: 15.33 Å; Cα contacts (8 Å, |Δi|>4): 50; chains: 1; bounding box: 37×27×42 Å

pLDDT: mean 78.93, std 18.84, range [32.88, 98.0]

Solvent-accessible surface area (backbone atoms only — not comparable to full-atom values): 4801 Å² total; per-residue (Å²): 139,85,84,72,88,81,72,83,83,62,85,81,48,76,66,58,52,54,52,30,28,51,53,16,48,53,50,53,46,27,58,75,71,66,37,62,66,57,46,49,53,48,56,72,77,36,52,73,68,54,50,50,51,10,41,49,43,37,51,50,54,50,47,39,76,72,53,34,73,72,43,52,52,55,53,53,54,63,65,73,73,113

Nearest PDB structures (foldseek):
  5tpm-assembly2_C  TM=5.230E-01  e=5.750E+00  Escherichia coli CFT073
  5tpm-assembly2_D  TM=4.165E-01  e=6.885E+00  Escherichia coli CFT073

Foldseek 3Di:
DDDDPPVVPDDQDPVNLVVLLVLLVQLVVCVVVVVPVSNVVSCVVDPPVSNVSSVVSVVVVVQCVPVNPVSVVVVVVVVVVD

=== Feature glossary ===
Feature key, reading from the visual/contextual features back to the raw sequence:

Rendered structure images. Structure images are PyMOL renders from six orthogonal camera directions. Cartoon representation draws helices as coils and strands as arrows; sticks shows the backbone as bonds; surface shows the solvent-excluded envelope. Rainbow coloring maps sequence position to hue (blue→red, N→C); chain coloring assigns a distinct color per polypeptide.

Contact-map, Ramachandran, and PAE plots. Three diagnostic plots accompany the record. The Cα contact map visualizes the tertiary structure as a 2D adjacency matrix (8 Å cutoff, sequence-local contacts suppressed). The Ramachandran plot shows the distribution of backbone (φ, ψ) torsions, with points in the α and β basins reflecting secondary structure content. The PAE plot shows AlphaFold's inter-residue confidence as a color matrix.

InterPro / GO / C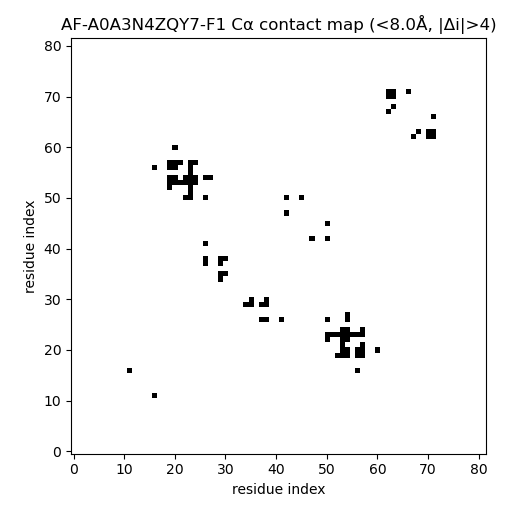ATH / organism. The annotation block draws on four external resources. InterPro: which protein families and domains the sequence belongs to. GO: standardized terms for what the protein does, what process it participates in, and where in the cell it acts. CATH: which structural fold it has in the CATH hierarchy. Organism: the species of origin.

Nearest PDB structures. Structural nearest neighbors (via Foldseek easy-search vs the PDB). Reported per hit: target PDB id, E-value, and alignment TM-score. A TM-score above ~0.5 is the conventional threshold for 'same fold'.

Predicted aligned error. Predicted al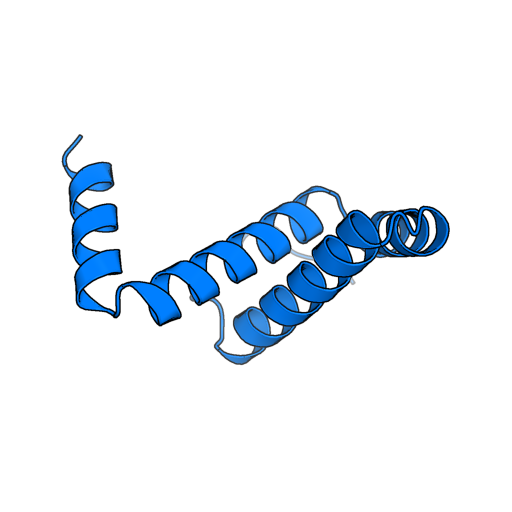igned error is AlphaFold's pairwise confidence. Unlike pLDDT (per-residue), PAE is per-residue-pair and captures whether two parts of the structure are correctly placed relative to each other. Units are ångströms of expected positional error.

Solvent-accessible surface area. SASA measures how much of the protein is reachable by solvent. It is computed by rolling a water-sized probe over the atomic surface and summing the exposed area (Å²). Per-residue SASA distinguishes core (buried, low SASA) from surface (exposed, high SASA) residues; total SASA is a whole-molecule size measure.

B-factor. Crystallographic B-factors measure how much each atom's electron density is smeared out, in Å². They rise in mobile loops and surface residues and fall in the buried interior. In AlphaFold models this column is repurposed to hold pLDDT instead.

pLDDT. For AlphaFold models, the B-factor field carries pLDDT — the model's own estimate of local accuracy on a 0–100 scale. Regions with pLDDT<50 should be treated as essentially unmodeled; they often correspond to intrinsically disordered segments.

Backbone torsions (φ/ψ). φ (phi) and ψ (psi) are the two rotatable backbone dihedrals per residue: φ is the C(i-1)–N–Cα–C torsion, ψ is the N–Cα–C–N(i+1) torsion, both in degrees on (−180°, 180°]. α-helical residues cluster near (−60°, −45°); β-strand residues near (−120°, +130°). A Ramachandran plot is simply a scatter of (φ, ψ) for every residue.

Radius of gyration, Cα contacts, bounding box. Radius of gyration (Rg) is the root-mean-square distance of Cα atoms from their centroid — a single number for overall size and compactness. A globular domain of N residues has Rg ≈ 2.2·N^0.38 Å; an extended or disordered chain has a much larger Rg. The Cα contact count is the number of residue pairs whose Cα atoms are within 8 Å and are more than four positions apart in sequence — a standard proxy for tertiary packing density. The bounding box is the smallest axis-aligned box enclosing all Cα atoms.

Secondary structure (3-state, P-SEA). Three-state secondary structure (P-SEA) collapses the eight DSSP classes into helix (a), strand (b), and coil (c). P-SEA assigns these from Cα geometry alone — distances and angles — without requiring backbone oxygens, so it works on any Cα trace.

Secondary structure (8-state, DSSP). Secondary structure is the local, repeating backbone conformation. DSSP classifies it into eight states by reading the hydrogen-bond network: three helix types (H, G, I), two β types (E, B), two non-regular types (T, S), and unstructured coil (-).

Foldseek 3Di. The Foldseek 3Di string encodes local tertiary geometry as a 20-letter alphabet — one character per residue — derived from the relative positions of nearby Cα atoms. Unlike the amino-acid sequence, 3Di is a direct function of the 3D structure, so two proteins with the same fold have similar 3Di strings even at low sequence identity.

mmCIF coordinates. Structure coordinates are given as an mmCIF _atom_site loop: one row per atom with element, residue name, chain id, sequence number, and x/y/z position in Å. Only the four main-chain atoms per residue are included here; side chains are omitted to keep the record compact.

Sequence. This is the polypeptide sequence — one letter per residue, N-terminus first. Length ranges from a few dozen residues for small domains to over a thousand for large multi-domain proteins.